Protein AF-U6DML8-F1 (afdb_monomer_lite)

Organism: Neovison vison (NCBI:txid452646)

pLDDT: mean 89.88, std 12.3, range [37.41, 98.38]

Structure (mmCIF, N/CA/C/O backbone):
data_AF-U6DML8-F1
#
_entry.id   AF-U6DML8-F1
#
loop_
_atom_site.group_PDB
_atom_site.id
_atom_site.type_symbol
_atom_site.label_atom_id
_atom_site.label_alt_id
_atom_site.label_comp_id
_atom_site.label_asym_id
_atom_site.label_entity_id
_atom_site.label_seq_id
_atom_site.pdbx_PDB_ins_code
_atom_site.Cartn_x
_atom_site.Cartn_y
_atom_site.Cartn_z
_atom_site.occupancy
_atom_site.B_iso_or_equiv
_atom_site.auth_seq_id
_atom_site.auth_comp_id
_atom_site.auth_asym_id
_atom_site.auth_atom_id
_atom_site.pdbx_PDB_model_num
ATOM 1 N N . ASP A 1 1 ? 0.582 3.924 17.215 1.00 55.03 1 ASP A N 1
ATOM 2 C CA . ASP A 1 1 ? 0.425 5.343 16.855 1.00 55.03 1 ASP A CA 1
ATOM 3 C C . ASP A 1 1 ? -0.450 5.394 15.610 1.00 55.03 1 ASP A C 1
ATOM 5 O O . ASP A 1 1 ? -0.080 4.775 14.622 1.00 55.03 1 ASP A O 1
ATOM 9 N N . LEU A 1 2 ? -1.646 5.992 15.685 1.00 65.50 2 LEU A N 1
ATOM 10 C CA . LEU A 1 2 ? -2.589 6.023 14.554 1.00 65.50 2 LEU A CA 1
ATOM 11 C C . LEU A 1 2 ? -2.234 7.098 13.516 1.00 65.50 2 LEU A C 1
ATOM 13 O O . LEU A 1 2 ? -2.809 7.117 12.430 1.00 65.50 2 LEU A O 1
ATOM 17 N N . ARG A 1 3 ? -1.288 7.988 13.842 1.00 67.50 3 ARG A N 1
ATOM 18 C CA . ARG A 1 3 ? -0.912 9.133 13.010 1.00 67.50 3 ARG A CA 1
ATOM 19 C C . ARG A 1 3 ? -0.360 8.717 11.646 1.00 67.50 3 ARG A C 1
ATOM 21 O O . ARG A 1 3 ? -0.548 9.438 10.681 1.00 67.50 3 ARG A O 1
ATOM 28 N N . SER A 1 4 ? 0.241 7.531 11.543 1.00 71.62 4 SER A N 1
ATOM 29 C CA . SER A 1 4 ? 0.700 6.968 10.265 1.00 71.62 4 SER A CA 1
ATOM 30 C C . SER A 1 4 ? -0.438 6.553 9.327 1.00 71.62 4 SER A C 1
ATOM 32 O O . SER A 1 4 ? -0.225 6.452 8.124 1.00 71.62 4 SER A O 1
ATOM 34 N N . TYR A 1 5 ? -1.633 6.284 9.862 1.00 81.38 5 TYR A N 1
ATOM 35 C CA . TYR A 1 5 ? -2.803 5.852 9.087 1.00 81.38 5 TYR A CA 1
ATOM 36 C C . TYR A 1 5 ? -3.719 7.022 8.693 1.00 81.38 5 TYR A C 1
ATOM 38 O O . TYR A 1 5 ? -4.572 6.871 7.817 1.00 81.38 5 TYR A O 1
ATOM 46 N N . LEU A 1 6 ? -3.533 8.185 9.320 1.00 87.56 6 LEU A N 1
ATOM 47 C CA . LEU A 1 6 ? -4.238 9.430 9.028 1.00 87.56 6 LEU A CA 1
ATOM 48 C C . LEU A 1 6 ? -3.340 10.309 8.148 1.00 87.56 6 LEU A C 1
ATOM 50 O O . LEU A 1 6 ? -2.501 11.046 8.656 1.00 87.56 6 LEU A O 1
ATOM 54 N N . GLY A 1 7 ? -3.484 10.181 6.827 1.00 87.25 7 GLY A N 1
ATOM 55 C CA . GLY A 1 7 ? -2.823 11.075 5.871 1.00 87.25 7 GLY A CA 1
ATOM 56 C C . GLY A 1 7 ? -3.534 12.428 5.752 1.00 87.25 7 GLY A C 1
ATOM 57 O O . GLY A 1 7 ? -4.643 12.595 6.251 1.00 87.25 7 GLY A O 1
ATOM 58 N N . ASP A 1 8 ? -2.926 13.368 5.026 1.00 88.56 8 ASP A N 1
ATOM 59 C CA . ASP A 1 8 ? -3.463 14.730 4.835 1.00 88.56 8 ASP A CA 1
ATOM 60 C C . ASP A 1 8 ? -4.676 14.804 3.877 1.00 88.56 8 ASP A C 1
ATOM 62 O O . ASP A 1 8 ? -5.261 15.868 3.680 1.00 88.56 8 ASP A O 1
ATOM 66 N N . GLY A 1 9 ? -5.057 13.683 3.257 1.00 89.94 9 GLY A N 1
ATOM 67 C CA . GLY A 1 9 ? -6.159 13.587 2.296 1.00 89.94 9 GLY A CA 1
ATOM 68 C C . GLY A 1 9 ? -7.355 12.766 2.799 1.00 89.94 9 GLY A C 1
ATOM 69 O O . GLY A 1 9 ? -7.295 12.149 3.865 1.00 89.94 9 GLY A O 1
ATOM 70 N N . PRO A 1 10 ? -8.452 12.710 2.020 1.00 92.38 10 PRO A N 1
ATOM 71 C CA . PRO A 1 10 ? -9.599 11.870 2.344 1.00 92.38 10 PRO A CA 1
ATOM 72 C C . PRO A 1 10 ? -9.220 10.383 2.344 1.00 92.38 10 PRO A C 1
ATOM 74 O O . PRO A 1 10 ? -8.396 9.923 1.546 1.00 92.38 10 PRO A O 1
ATOM 77 N N . LEU A 1 11 ? -9.862 9.620 3.231 1.00 91.31 11 LEU A N 1
ATOM 78 C CA . LEU A 1 11 ? -9.654 8.178 3.335 1.00 91.31 11 LEU A CA 1
ATOM 79 C C . LEU A 1 11 ? -10.100 7.462 2.056 1.00 91.31 11 LEU A C 1
ATOM 81 O O . LEU A 1 11 ? -11.144 7.763 1.483 1.00 91.31 11 LEU A O 1
ATOM 85 N N . GLN A 1 12 ? -9.309 6.473 1.643 1.00 91.50 12 GLN A N 1
ATOM 86 C CA . GLN A 1 12 ? -9.657 5.555 0.564 1.00 91.50 12 GLN A CA 1
ATOM 87 C C . GLN A 1 12 ? -10.338 4.313 1.148 1.00 91.50 12 GLN A C 1
ATOM 89 O O . GLN A 1 12 ? -9.887 3.755 2.153 1.00 91.50 12 GLN A O 1
ATOM 94 N N . HIS A 1 13 ? -11.413 3.861 0.503 1.00 93.81 13 HIS A N 1
ATOM 95 C CA . HIS A 1 13 ? -12.236 2.734 0.967 1.00 93.81 13 HIS A CA 1
ATOM 96 C C . HIS A 1 13 ? -11.987 1.433 0.191 1.00 93.81 13 HIS A C 1
ATOM 98 O O . HIS A 1 13 ? -12.766 0.488 0.288 1.00 93.81 13 HIS A O 1
ATOM 104 N N . TYR A 1 14 ? -10.904 1.379 -0.587 1.00 93.25 14 TYR A N 1
ATOM 105 C CA . TYR A 1 14 ? -10.495 0.166 -1.284 1.00 93.25 14 TYR A CA 1
ATOM 106 C C . TYR A 1 14 ? -10.054 -0.917 -0.289 1.00 93.25 14 T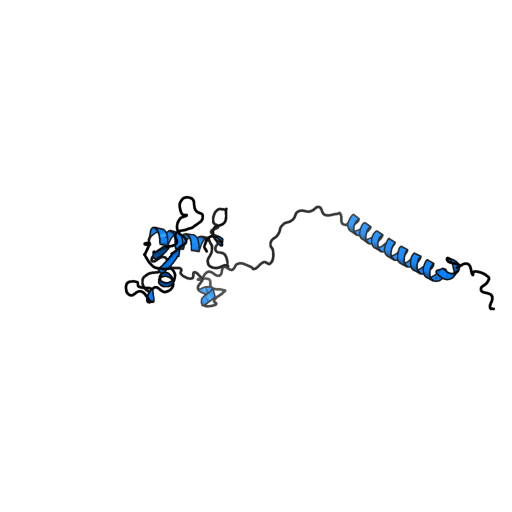YR A C 1
ATOM 108 O O . TYR A 1 14 ? -9.275 -0.652 0.630 1.00 93.25 14 TYR A O 1
ATOM 116 N N . ILE A 1 15 ? -10.535 -2.146 -0.495 1.00 92.62 15 ILE A N 1
ATOM 117 C CA . ILE A 1 15 ? -10.110 -3.323 0.267 1.00 92.62 15 ILE A CA 1
ATOM 118 C C . ILE A 1 15 ? -8.761 -3.772 -0.300 1.00 92.62 15 ILE A C 1
ATOM 120 O O . ILE A 1 15 ? -8.698 -4.592 -1.212 1.00 92.62 15 ILE A O 1
ATOM 124 N N . ALA A 1 16 ? -7.690 -3.179 0.220 1.00 90.19 16 ALA A N 1
ATOM 125 C CA . ALA A 1 16 ? -6.328 -3.508 -0.175 1.00 90.19 16 ALA A CA 1
ATOM 126 C C . ALA A 1 16 ? -5.898 -4.886 0.351 1.00 90.19 16 ALA A C 1
ATOM 128 O O . ALA A 1 16 ? -6.399 -5.366 1.370 1.00 90.19 16 ALA A O 1
ATOM 129 N N . VAL A 1 17 ? -4.886 -5.486 -0.284 1.00 88.44 17 VAL A N 1
ATOM 130 C CA . VAL A 1 17 ? -4.230 -6.704 0.231 1.00 88.44 17 VAL A CA 1
ATOM 131 C C . VAL A 1 17 ? -3.589 -6.492 1.611 1.00 88.44 17 VAL A C 1
ATOM 133 O O . VAL A 1 17 ? -3.489 -7.432 2.401 1.00 88.44 17 VAL A O 1
ATOM 136 N N . SER A 1 18 ? -3.151 -5.271 1.934 1.00 80.31 18 SER A N 1
ATOM 137 C CA . SER A 1 18 ? -2.624 -4.942 3.262 1.00 80.31 18 SER A CA 1
ATOM 138 C C . SER A 1 18 ? -3.751 -4.882 4.295 1.00 80.31 18 SER A C 1
ATOM 140 O O . SER A 1 18 ? -4.659 -4.057 4.184 1.00 80.31 18 SER A O 1
ATOM 142 N N . SER A 1 19 ? -3.662 -5.719 5.326 1.00 81.62 19 SER A N 1
ATOM 143 C CA . SER A 1 19 ? -4.659 -5.818 6.393 1.00 81.62 19 SER A CA 1
ATOM 144 C C . SER A 1 19 ? -4.084 -5.368 7.743 1.00 81.62 19 SER A C 1
ATOM 146 O O . SER A 1 19 ? -3.016 -5.866 8.107 1.00 81.62 19 SER A O 1
ATOM 148 N N . PRO A 1 20 ? -4.811 -4.561 8.544 1.00 84.81 20 PRO A N 1
ATOM 149 C CA . PRO A 1 20 ? -6.062 -3.851 8.225 1.00 84.81 20 PRO A CA 1
ATOM 150 C C . PRO A 1 20 ? -5.841 -2.575 7.392 1.00 84.81 20 PRO A C 1
ATOM 152 O O . PRO A 1 20 ? -4.773 -1.971 7.441 1.00 84.81 20 PRO A O 1
ATOM 155 N N . THR A 1 21 ? -6.869 -2.129 6.661 1.00 90.25 21 THR A N 1
ATOM 156 C CA . THR A 1 21 ? -6.824 -0.849 5.925 1.00 90.25 21 THR A CA 1
ATOM 157 C C . THR A 1 21 ? -7.014 0.349 6.864 1.00 90.25 21 THR A C 1
ATOM 159 O O . THR A 1 21 ? -7.610 0.219 7.937 1.00 90.25 21 THR A O 1
ATOM 162 N N . ASN A 1 22 ? -6.576 1.545 6.451 1.00 92.19 22 ASN A N 1
ATOM 163 C CA . ASN A 1 22 ? -6.710 2.773 7.251 1.00 92.19 22 ASN A CA 1
ATOM 164 C C . ASN A 1 22 ? -8.172 3.047 7.646 1.00 92.19 22 ASN A C 1
ATOM 166 O O . ASN A 1 22 ? -8.449 3.411 8.788 1.00 92.19 22 ASN A O 1
ATOM 170 N N . THR A 1 23 ? -9.111 2.810 6.722 1.00 92.75 23 THR A N 1
ATOM 171 C CA . THR A 1 23 ? -10.551 2.960 6.976 1.00 92.75 23 THR A CA 1
ATOM 172 C C . THR A 1 23 ? -11.018 2.026 8.095 1.00 92.75 23 THR A C 1
ATOM 174 O O . THR A 1 23 ? -11.768 2.454 8.967 1.00 92.75 23 THR A O 1
ATOM 177 N N . THR A 1 24 ? -10.547 0.774 8.123 1.00 93.81 24 THR A N 1
ATOM 178 C CA . THR A 1 24 ? -10.913 -0.197 9.167 1.00 93.81 24 THR A CA 1
ATOM 179 C C . THR A 1 24 ? -10.508 0.294 10.558 1.00 93.81 24 THR A C 1
ATOM 181 O O . THR A 1 24 ? -11.320 0.242 11.480 1.00 93.81 24 THR A O 1
ATOM 184 N N . TYR A 1 25 ? -9.293 0.833 10.703 1.00 92.25 25 TYR A N 1
ATOM 185 C CA . TYR A 1 25 ? -8.841 1.403 11.974 1.00 92.25 25 TYR A CA 1
ATOM 186 C C . TYR A 1 25 ? -9.664 2.622 12.386 1.00 92.25 25 TYR A C 1
ATOM 188 O O . TYR A 1 25 ? -10.114 2.701 13.527 1.00 92.25 25 TYR A O 1
ATOM 196 N N . VAL A 1 26 ? -9.899 3.558 11.465 1.00 94.06 26 VAL A N 1
ATOM 197 C CA . VAL A 1 26 ? -10.686 4.765 11.759 1.00 94.06 26 VAL A CA 1
ATOM 198 C C . VAL A 1 26 ? -12.088 4.389 12.232 1.00 94.06 26 VAL A C 1
ATOM 200 O O . VAL A 1 26 ? -12.540 4.907 13.249 1.00 94.06 26 VAL A O 1
ATOM 203 N N . VAL A 1 27 ? -12.750 3.449 11.552 1.00 95.31 27 VAL A N 1
ATOM 204 C CA . VAL A 1 27 ? -14.086 2.974 11.936 1.00 95.31 27 VAL A CA 1
ATOM 205 C C . VAL A 1 27 ? -14.063 2.301 13.307 1.00 95.31 27 VAL A C 1
ATOM 207 O O . VAL A 1 27 ? -14.920 2.612 14.130 1.00 95.31 27 VAL A O 1
ATOM 210 N N . GLN A 1 28 ? -13.082 1.439 13.594 1.00 95.50 28 GLN A N 1
ATOM 211 C CA . GLN A 1 28 ? -12.982 0.768 14.894 1.00 95.50 28 GLN A CA 1
ATOM 212 C C . GLN A 1 28 ? -12.835 1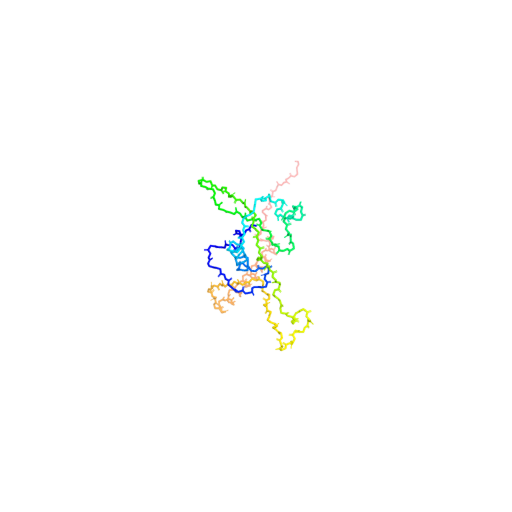.777 16.041 1.00 95.50 28 GLN A C 1
ATOM 214 O O . GLN A 1 28 ? -13.590 1.722 17.009 1.00 95.50 28 GLN A O 1
ATOM 219 N N . TYR A 1 29 ? -11.897 2.720 15.929 1.00 94.56 29 TYR A N 1
ATOM 220 C CA . TYR A 1 29 ? -11.637 3.696 16.990 1.00 94.56 29 TYR A CA 1
ATOM 221 C C . TYR A 1 29 ? -12.734 4.759 17.103 1.00 94.56 29 TYR A C 1
ATOM 223 O O . TYR A 1 29 ? -13.062 5.175 18.213 1.00 94.56 29 TYR A O 1
ATOM 231 N N . ALA A 1 30 ? -13.345 5.173 15.989 1.00 95.38 30 ALA A N 1
ATOM 232 C CA . ALA A 1 30 ? -14.511 6.051 16.023 1.00 95.38 30 ALA A CA 1
ATOM 233 C C . ALA A 1 30 ? -15.695 5.359 16.709 1.00 95.38 30 ALA A C 1
ATOM 235 O O . ALA A 1 30 ? -16.327 5.947 17.584 1.00 95.38 30 ALA A O 1
ATOM 236 N N . LEU A 1 31 ? -15.952 4.089 16.379 1.00 96.94 31 LEU A N 1
ATOM 237 C CA . LEU A 1 31 ? -16.992 3.294 17.026 1.00 96.94 31 LEU A CA 1
ATOM 238 C C . LEU A 1 31 ? -16.693 3.096 18.517 1.00 96.94 31 LEU A C 1
ATOM 240 O O . LEU A 1 31 ? -17.597 3.243 19.338 1.00 96.94 31 LEU A O 1
ATOM 244 N N . ALA A 1 32 ? -15.436 2.829 18.880 1.00 96.44 32 ALA A N 1
ATOM 245 C CA . ALA A 1 32 ? -15.004 2.717 20.269 1.00 96.44 32 ALA A CA 1
ATOM 246 C C . ALA A 1 32 ? -15.209 4.024 21.048 1.00 96.44 32 ALA A C 1
ATOM 248 O O . ALA A 1 32 ? -15.627 3.978 22.198 1.00 96.44 32 ALA A O 1
ATOM 249 N N . ASN A 1 33 ? -14.974 5.184 20.432 1.00 95.44 33 ASN A N 1
ATOM 250 C CA . ASN A 1 33 ? -15.214 6.481 21.065 1.00 95.44 33 ASN A CA 1
ATOM 251 C C . ASN A 1 33 ? -16.715 6.790 21.225 1.00 95.44 33 ASN A C 1
ATOM 253 O O . ASN A 1 33 ? -17.129 7.352 22.231 1.00 95.44 33 ASN A O 1
ATOM 257 N N . LEU A 1 34 ? -17.541 6.408 20.244 1.00 96.69 34 LEU A N 1
ATOM 258 C CA . LEU A 1 34 ? -18.988 6.660 20.266 1.00 96.69 34 LEU A CA 1
ATOM 259 C C . LEU A 1 34 ? -19.758 5.714 21.197 1.00 96.69 34 LEU A C 1
ATOM 261 O O . LEU A 1 34 ? -20.762 6.112 21.781 1.00 96.69 34 LEU A O 1
ATOM 265 N N . THR A 1 35 ? -19.325 4.456 21.303 1.00 96.81 35 THR A N 1
ATOM 266 C CA . THR A 1 35 ? -20.029 3.409 22.071 1.00 96.81 35 THR A CA 1
ATOM 267 C C . THR A 1 35 ? -19.341 3.049 23.384 1.00 96.81 35 THR A C 1
ATOM 269 O O . THR A 1 35 ? -19.973 2.496 24.284 1.00 96.81 35 THR A O 1
ATOM 272 N N . GLY A 1 36 ? -18.044 3.328 23.493 1.00 95.31 36 GLY A N 1
ATOM 273 C CA . GLY A 1 36 ? -17.232 2.996 24.652 1.00 95.31 36 GLY A CA 1
ATOM 274 C C . GLY A 1 36 ? -17.311 4.027 25.768 1.00 95.31 36 GLY A C 1
ATOM 275 O O . GLY A 1 36 ? -18.037 5.019 25.714 1.00 95.31 36 GLY A O 1
ATOM 276 N N . ARG A 1 37 ? -16.545 3.762 26.825 1.00 95.38 37 ARG A N 1
ATOM 277 C CA . ARG A 1 37 ? -16.379 4.651 27.977 1.00 95.38 37 ARG A CA 1
ATOM 278 C C . ARG A 1 37 ? -14.907 4.774 28.330 1.00 95.38 37 ARG A C 1
ATOM 280 O O . ARG A 1 37 ? -14.168 3.793 28.252 1.00 95.38 37 ARG A O 1
ATOM 287 N N . VAL A 1 38 ? -14.502 5.971 28.738 1.00 95.38 38 VAL A N 1
ATOM 288 C CA . VAL A 1 38 ? -13.166 6.212 29.289 1.00 95.38 38 VAL A CA 1
ATOM 289 C C . VAL A 1 38 ? -13.100 5.603 30.690 1.00 95.38 38 VAL A C 1
ATOM 291 O O . VAL A 1 38 ? -14.040 5.757 31.469 1.00 95.38 38 VAL A O 1
ATOM 294 N N . VAL A 1 39 ? -12.020 4.877 30.979 1.00 94.25 39 VAL A N 1
ATOM 295 C CA . VAL A 1 39 ? -11.763 4.247 32.280 1.00 94.25 39 VAL A CA 1
ATOM 296 C C . VAL A 1 39 ? -10.414 4.699 32.834 1.00 94.25 39 VAL A C 1
ATOM 298 O O . VAL A 1 39 ? -9.439 4.834 32.089 1.00 94.25 39 VAL A O 1
ATOM 301 N N . ASP A 1 40 ? -10.362 4.898 34.150 1.00 93.25 40 ASP A N 1
ATOM 302 C CA . ASP A 1 40 ? -9.177 5.369 34.874 1.00 93.25 40 ASP A CA 1
ATOM 303 C C . ASP A 1 40 ? -8.199 4.215 35.128 1.00 93.25 40 ASP A C 1
ATOM 305 O O . ASP A 1 40 ? -8.041 3.722 36.244 1.00 93.25 40 ASP A O 1
ATOM 309 N N . LEU A 1 41 ? -7.564 3.748 34.056 1.00 93.12 41 LEU A N 1
ATOM 310 C CA . LEU A 1 41 ? -6.530 2.716 34.091 1.00 93.12 41 LEU A CA 1
ATOM 311 C C . LEU A 1 41 ? -5.186 3.301 33.665 1.00 93.12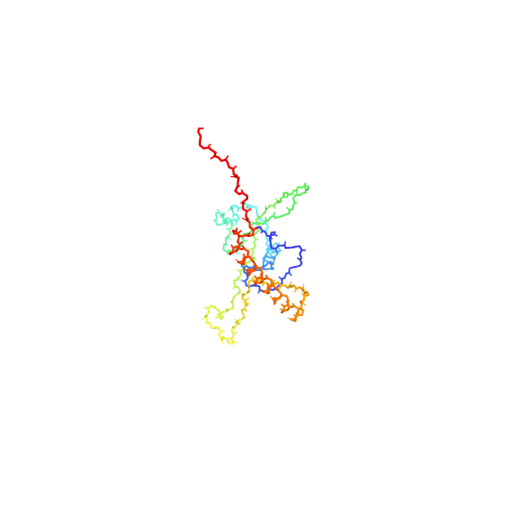 41 LEU A C 1
ATOM 313 O O . LEU A 1 41 ? -5.134 4.228 32.858 1.00 93.12 41 LEU A O 1
ATOM 317 N N . THR A 1 42 ? -4.086 2.730 34.158 1.00 93.88 42 THR A N 1
ATOM 318 C CA . THR A 1 42 ? -2.758 3.025 33.602 1.00 93.88 42 THR A CA 1
ATOM 319 C C . THR A 1 42 ? -2.556 2.308 32.266 1.00 93.88 42 THR A C 1
ATOM 321 O O . THR A 1 42 ? -3.304 1.395 31.900 1.00 93.88 42 THR A O 1
ATOM 324 N N . ARG A 1 43 ? -1.512 2.685 31.524 1.00 93.19 43 ARG A N 1
ATOM 325 C CA . ARG A 1 43 ? -1.183 2.066 30.232 1.00 93.19 43 ARG A CA 1
ATOM 326 C C . ARG A 1 43 ? -0.970 0.556 30.353 1.00 93.19 43 ARG A C 1
ATOM 328 O O . ARG A 1 43 ? -1.419 -0.209 29.505 1.00 93.19 43 ARG A O 1
ATOM 335 N N . GLU A 1 44 ? -0.299 0.132 31.413 1.00 93.31 44 GLU A N 1
ATOM 336 C CA . GLU A 1 44 ? 0.050 -1.260 31.695 1.00 93.31 44 GLU A CA 1
ATOM 337 C C . GLU A 1 44 ? -1.200 -2.073 32.043 1.00 93.31 44 GLU A C 1
ATOM 339 O O . GLU A 1 44 ? -1.355 -3.204 31.585 1.00 93.31 44 GLU A O 1
ATOM 344 N N . GLN A 1 45 ? -2.119 -1.475 32.805 1.00 93.56 45 GLN A N 1
ATOM 345 C CA . GLN A 1 45 ? -3.411 -2.074 33.141 1.00 93.56 45 GLN A CA 1
ATOM 346 C C . GLN A 1 45 ? -4.339 -2.150 31.924 1.00 93.56 45 GLN A C 1
ATOM 348 O O . GLN A 1 45 ? -5.043 -3.138 31.758 1.00 93.56 45 GLN A O 1
ATOM 353 N N . CYS A 1 46 ? -4.318 -1.144 31.044 1.00 93.12 46 CYS A N 1
ATOM 354 C CA . CYS A 1 46 ? -5.092 -1.152 29.802 1.00 93.12 46 CYS A CA 1
ATOM 355 C C . CYS A 1 46 ? -4.591 -2.227 28.821 1.00 93.12 46 CYS A C 1
ATOM 357 O O . CYS A 1 46 ? -5.385 -2.823 28.098 1.00 93.12 46 CYS A O 1
ATOM 359 N N . GLN A 1 47 ? -3.280 -2.501 28.814 1.00 92.44 47 GLN A N 1
ATOM 360 C CA . GLN A 1 47 ? -2.682 -3.558 27.996 1.00 92.44 47 GLN A CA 1
ATOM 361 C C . GLN A 1 47 ? -3.046 -4.960 28.513 1.00 92.44 47 GLN A C 1
ATOM 363 O O . GLN A 1 47 ? -3.403 -5.839 27.726 1.00 92.44 47 GLN A O 1
ATOM 368 N N . ASP A 1 48 ? -2.990 -5.154 29.835 1.00 91.81 48 ASP A N 1
ATOM 369 C CA . ASP A 1 48 ? -3.332 -6.409 30.510 1.00 91.81 48 ASP A CA 1
ATOM 370 C C . ASP A 1 48 ? -4.458 -6.213 31.547 1.00 91.81 48 ASP A C 1
ATOM 372 O O . ASP A 1 48 ? -4.212 -6.290 32.758 1.00 91.81 48 ASP A O 1
ATOM 376 N N . PRO A 1 49 ? -5.718 -6.039 31.103 1.00 90.31 49 PRO A N 1
ATOM 377 C CA . PRO A 1 49 ? -6.845 -5.778 32.001 1.00 90.31 49 PRO A CA 1
ATOM 378 C C . PRO A 1 49 ? -7.169 -6.969 32.911 1.00 90.31 49 PRO A C 1
ATOM 380 O O . PRO A 1 49 ? -7.767 -6.788 33.962 1.00 90.31 49 PRO A O 1
ATOM 383 N N . SER A 1 50 ? -6.696 -8.178 32.582 1.00 90.75 50 SER A N 1
ATOM 384 C CA . SER A 1 50 ? -6.838 -9.378 33.422 1.00 90.75 50 SER A CA 1
ATOM 385 C C . SER A 1 50 ? -6.179 -9.261 34.801 1.00 90.75 50 SER A C 1
ATOM 387 O O . SER A 1 50 ? -6.484 -10.053 35.687 1.00 90.75 50 SER A O 1
ATOM 389 N N . LYS A 1 51 ? -5.257 -8.307 34.991 1.00 88.88 51 LYS A N 1
ATOM 390 C CA . LYS A 1 51 ? -4.629 -8.032 36.294 1.00 88.88 51 LYS A CA 1
ATOM 391 C C . LYS A 1 51 ? -5.530 -7.199 37.213 1.00 88.88 51 LYS A C 1
ATOM 393 O O . LYS A 1 51 ? -5.255 -7.113 38.407 1.00 88.88 51 LYS A O 1
ATOM 398 N N . VAL A 1 52 ? -6.576 -6.577 36.670 1.00 90.38 52 VAL A N 1
ATOM 399 C CA . VAL A 1 52 ? -7.501 -5.712 37.403 1.00 90.38 52 VAL A CA 1
ATOM 400 C C . VAL A 1 52 ? -8.776 -6.506 37.708 1.00 90.38 52 VAL A C 1
ATOM 402 O O . VAL A 1 52 ? -9.467 -6.915 36.781 1.00 90.38 52 VAL A O 1
ATOM 405 N N . PRO A 1 53 ? -9.136 -6.723 38.985 1.00 88.19 53 PRO A N 1
ATOM 406 C CA . PRO A 1 53 ? -10.255 -7.600 39.341 1.00 88.19 53 PRO A CA 1
ATOM 407 C C . PRO A 1 53 ? -11.632 -7.056 38.927 1.00 88.19 53 PRO A C 1
ATOM 409 O O . PRO A 1 53 ? -12.576 -7.830 38.802 1.00 88.19 53 PRO A O 1
ATOM 412 N N . SER A 1 54 ? -11.770 -5.742 38.722 1.00 87.31 54 SER A N 1
ATOM 413 C CA . SER A 1 54 ? -13.033 -5.103 38.326 1.00 87.31 54 SER A CA 1
ATOM 414 C C . SER A 1 54 ? -13.299 -5.120 36.819 1.00 87.31 54 SER A C 1
ATOM 416 O O . SER A 1 54 ? -14.417 -4.825 36.402 1.00 87.31 54 SER A O 1
ATOM 418 N N . GLU A 1 55 ? -12.297 -5.438 35.995 1.00 90.69 55 GLU A N 1
ATOM 419 C CA . GLU A 1 55 ? -12.371 -5.317 34.540 1.00 90.69 55 GLU A CA 1
ATOM 420 C C . GLU A 1 55 ? -12.295 -6.693 33.864 1.00 90.69 55 GLU A C 1
ATOM 422 O O . GLU A 1 55 ? -11.501 -7.555 34.232 1.00 90.69 55 GLU A O 1
ATOM 427 N N . SER A 1 56 ? -13.141 -6.914 32.852 1.00 91.12 56 SER A N 1
ATOM 428 C CA . SER A 1 56 ? -13.242 -8.200 32.154 1.00 91.12 56 SER A CA 1
ATOM 429 C C . SER A 1 56 ? -12.715 -8.091 30.728 1.00 91.12 56 SER A C 1
ATOM 431 O O . SER A 1 56 ? -13.350 -7.491 29.857 1.00 91.12 56 SER A O 1
ATOM 433 N N . LYS A 1 57 ? -11.570 -8.739 30.483 1.00 91.31 57 LYS A N 1
ATOM 434 C CA . LYS A 1 57 ? -10.932 -8.828 29.160 1.00 91.31 57 LYS A CA 1
ATOM 435 C C . LYS A 1 57 ? -11.780 -9.579 28.125 1.00 91.31 57 LYS A C 1
ATOM 437 O O . LYS A 1 57 ? -11.675 -9.305 26.934 1.00 91.31 57 LYS A O 1
ATOM 442 N N . ASP A 1 58 ? -12.618 -10.516 28.560 1.00 91.56 58 ASP A N 1
ATOM 443 C CA . ASP A 1 58 ? -13.386 -11.362 27.640 1.00 91.56 58 ASP A CA 1
ATOM 444 C C . ASP A 1 58 ? -14.612 -10.634 27.083 1.00 91.56 58 ASP A C 1
ATOM 446 O O . ASP A 1 58 ? -14.933 -10.769 25.898 1.00 91.56 58 ASP A O 1
ATOM 450 N N . LEU A 1 59 ? -15.255 -9.804 27.911 1.00 92.56 59 LEU A N 1
ATOM 451 C CA . LEU A 1 59 ? -16.456 -9.045 27.551 1.00 92.56 59 LEU A CA 1
ATOM 452 C C . LEU A 1 59 ? -16.142 -7.779 26.748 1.00 92.56 59 LEU A C 1
ATOM 454 O O . LEU A 1 59 ? -16.877 -7.446 25.820 1.00 92.56 59 LEU A O 1
ATOM 458 N N . TYR A 1 60 ? -15.059 -7.082 27.093 1.00 94.88 60 TYR A N 1
ATOM 459 C CA . TYR A 1 60 ? -14.724 -5.785 26.510 1.00 94.88 60 TYR A CA 1
ATOM 460 C C . TYR A 1 60 ? -13.361 -5.794 25.829 1.00 94.88 60 TYR A C 1
ATOM 462 O O . TYR A 1 60 ? -12.536 -6.680 26.020 1.00 94.88 60 TYR A O 1
ATOM 470 N N . GLU A 1 61 ? -13.133 -4.798 24.990 1.00 95.06 61 GLU A N 1
ATOM 471 C CA . GLU A 1 61 ? -11.832 -4.467 24.437 1.00 95.06 61 GLU A CA 1
ATOM 472 C C . GLU A 1 61 ? -11.357 -3.150 25.048 1.00 95.06 61 GLU A C 1
ATOM 474 O O . GLU A 1 61 ? -12.125 -2.189 25.169 1.00 95.06 61 GLU A O 1
ATOM 479 N N . TYR A 1 62 ? -10.090 -3.133 25.456 1.00 95.06 62 TYR A N 1
ATOM 480 C CA . TYR A 1 62 ? -9.443 -2.004 26.109 1.00 95.06 62 TYR A CA 1
ATOM 481 C C . TYR A 1 62 ? -8.394 -1.451 25.157 1.00 95.06 62 TYR A C 1
ATOM 483 O O . TYR A 1 62 ? -7.476 -2.162 24.749 1.00 95.06 62 TYR A O 1
ATOM 491 N N . ALA A 1 63 ? -8.553 -0.187 24.782 1.00 94.50 63 ALA A N 1
ATOM 492 C CA . ALA A 1 63 ? -7.657 0.479 23.856 1.00 94.50 63 ALA A CA 1
ATOM 493 C C . ALA A 1 63 ? -7.038 1.713 24.513 1.00 94.50 63 ALA A C 1
ATOM 495 O O . ALA A 1 63 ? -7.746 2.635 24.920 1.00 94.50 63 ALA A O 1
ATOM 496 N N . TRP A 1 64 ? -5.706 1.746 24.585 1.00 95.06 64 TRP A N 1
ATOM 497 C CA . TRP A 1 64 ? -4.962 2.922 25.031 1.00 95.06 64 TRP A CA 1
ATOM 498 C C . TRP A 1 64 ? -4.892 3.948 23.897 1.00 95.06 64 TRP A C 1
ATOM 500 O O . TRP A 1 64 ? -4.174 3.749 22.912 1.00 95.06 64 TRP A O 1
ATOM 510 N N . VAL A 1 65 ? -5.661 5.031 24.007 1.00 93.75 65 VAL A N 1
ATOM 511 C CA . VAL A 1 65 ? -5.774 6.068 22.971 1.00 93.75 65 VAL A CA 1
ATOM 512 C C . VAL A 1 65 ? -4.975 7.314 23.343 1.00 93.75 65 VAL A C 1
ATOM 514 O O . VAL A 1 65 ? -4.724 7.582 24.512 1.00 93.75 65 VAL A O 1
ATOM 517 N N . GLN A 1 66 ? -4.568 8.089 22.334 1.00 91.31 66 GLN A N 1
ATOM 518 C CA . GLN A 1 66 ? -3.720 9.274 22.524 1.00 91.31 66 GLN A CA 1
ATOM 519 C C . GLN A 1 66 ? -4.430 10.434 23.228 1.00 91.31 66 GLN A C 1
ATOM 521 O O . GLN A 1 66 ? -3.769 11.192 23.923 1.00 91.31 66 GLN A O 1
ATOM 526 N N . GLY A 1 67 ? -5.742 10.576 23.028 1.00 90.88 67 GLY A N 1
ATOM 527 C CA . GLY A 1 67 ? -6.541 11.660 23.597 1.00 90.88 67 GLY A CA 1
ATOM 528 C C . GLY A 1 67 ? -6.267 13.058 23.013 1.00 90.88 67 GLY A C 1
ATOM 529 O O . GLY A 1 67 ? -5.553 13.209 22.006 1.00 90.88 67 GLY A O 1
ATOM 530 N N . PRO A 1 68 ? -6.913 14.089 23.588 1.00 91.12 68 PRO A N 1
ATOM 531 C CA . PRO A 1 68 ? -6.830 15.464 23.109 1.00 91.12 68 PRO A CA 1
ATOM 532 C C . PRO A 1 68 ? -5.457 16.089 23.390 1.00 91.12 68 PRO A C 1
ATOM 534 O O . PRO A 1 68 ? -4.686 15.597 24.214 1.00 91.12 68 PRO A O 1
ATOM 537 N N . LEU A 1 69 ? -5.156 17.177 22.676 1.00 91.44 69 LEU A N 1
ATOM 538 C CA . LEU A 1 69 ? -4.010 18.033 22.989 1.00 91.44 69 LEU A CA 1
ATOM 539 C C . LEU A 1 69 ? -4.293 18.807 24.281 1.00 91.44 69 LEU A C 1
ATOM 541 O O . LEU A 1 69 ? -5.407 19.306 24.458 1.00 91.44 69 LEU A O 1
ATOM 545 N N . ASN A 1 70 ? -3.281 18.953 25.130 1.00 89.56 70 ASN A N 1
ATOM 546 C CA . ASN A 1 70 ? -3.324 19.911 26.225 1.00 89.56 70 ASN A CA 1
ATOM 547 C C . ASN A 1 70 ? -3.408 21.338 25.679 1.00 89.56 70 ASN A C 1
ATOM 549 O O . ASN A 1 70 ? -2.839 21.672 24.637 1.00 89.56 70 ASN A O 1
ATOM 553 N N . SER A 1 71 ? -4.126 22.206 26.390 1.00 86.31 71 SER A N 1
ATOM 554 C CA . SER A 1 71 ? -4.183 23.624 26.043 1.00 86.31 71 SER A CA 1
ATOM 555 C C . SER A 1 71 ? -2.780 24.226 26.102 1.00 86.31 71 SER A C 1
ATOM 557 O O . SER A 1 71 ? -2.153 24.197 27.157 1.00 86.31 71 SER A O 1
ATOM 559 N N . ASN A 1 72 ? -2.331 24.818 24.995 1.00 84.94 72 ASN A N 1
ATOM 560 C CA . ASN A 1 72 ? -1.046 25.517 24.859 1.00 84.94 72 ASN A CA 1
ATOM 561 C C . ASN A 1 72 ? 0.216 24.638 24.953 1.00 84.94 72 ASN A C 1
ATOM 563 O O . ASN A 1 72 ? 1.319 25.178 24.971 1.00 84.94 72 ASN A O 1
ATOM 567 N N . GLU A 1 73 ? 0.079 23.311 24.948 1.00 88.25 73 GLU A N 1
ATOM 568 C CA . GLU A 1 73 ? 1.199 22.366 24.955 1.00 88.25 73 GLU A CA 1
ATOM 569 C C . GLU A 1 73 ? 1.078 21.376 23.792 1.00 88.25 73 GLU A C 1
ATOM 571 O O . GLU A 1 73 ? 0.002 21.142 23.241 1.00 88.25 73 GLU A O 1
ATOM 576 N N . THR A 1 74 ? 2.199 20.773 23.398 1.00 87.00 74 THR A N 1
ATOM 577 C CA . THR A 1 74 ? 2.211 19.682 22.408 1.00 87.00 74 THR A CA 1
ATOM 578 C C . THR A 1 74 ? 1.873 18.324 23.012 1.00 87.00 74 THR A C 1
ATOM 580 O O . THR A 1 74 ? 1.733 17.341 22.276 1.00 87.00 74 THR A O 1
ATOM 583 N N . ASP A 1 75 ? 1.754 18.266 24.335 1.00 88.12 75 ASP A N 1
ATOM 584 C CA . ASP A 1 75 ? 1.486 17.044 25.068 1.00 88.12 75 ASP A CA 1
ATOM 585 C C . ASP A 1 75 ? 0.023 16.636 24.920 1.00 88.12 75 ASP A C 1
ATOM 587 O O . ASP A 1 75 ? -0.888 17.455 24.776 1.00 88.12 75 ASP A O 1
ATOM 591 N N . ARG A 1 76 ? -0.199 15.324 24.901 1.00 89.19 76 ARG A N 1
ATOM 592 C CA . ARG A 1 76 ? -1.531 14.730 24.816 1.00 89.19 76 ARG A CA 1
ATOM 593 C C . ARG A 1 76 ? -1.857 14.027 26.117 1.00 89.19 76 ARG A C 1
ATOM 595 O O . ARG A 1 76 ? -0.955 13.518 26.778 1.00 89.19 76 ARG A O 1
ATOM 602 N N . LEU A 1 77 ? -3.144 13.959 26.435 1.00 90.75 77 LEU A N 1
ATOM 603 C CA . LEU A 1 77 ? -3.661 13.229 27.590 1.00 90.75 77 LEU A CA 1
ATOM 604 C C . LEU A 1 77 ? -4.149 11.845 27.148 1.00 90.75 77 LEU A C 1
ATOM 606 O O . LEU A 1 77 ? -5.293 11.720 26.704 1.00 90.75 77 LEU A O 1
ATOM 610 N N . PRO A 1 78 ? -3.306 10.800 27.212 1.00 92.75 78 PRO A N 1
ATOM 611 C CA . PRO A 1 78 ? -3.739 9.469 26.845 1.00 92.75 78 PRO A CA 1
ATOM 612 C C . PRO A 1 78 ? -4.659 8.882 27.913 1.00 92.75 78 PRO A C 1
ATOM 614 O O . PRO A 1 78 ? -4.436 9.050 29.111 1.00 92.75 78 PRO A O 1
ATOM 617 N N . HIS A 1 79 ? -5.656 8.126 27.466 1.00 94.62 79 HIS A N 1
ATOM 618 C CA . HIS A 1 79 ? -6.594 7.438 28.347 1.00 94.62 79 HIS A CA 1
ATOM 619 C C . HIS A 1 79 ? -6.935 6.052 27.796 1.00 94.62 79 HIS A C 1
ATOM 621 O O . HIS A 1 79 ? -6.766 5.777 26.605 1.00 94.62 79 HIS A O 1
ATOM 627 N N . CYS A 1 80 ? -7.433 5.170 28.660 1.00 95.25 80 CYS A N 1
ATOM 628 C CA . CYS A 1 80 ? -7.931 3.864 28.250 1.00 95.25 80 CYS A CA 1
ATOM 629 C C . CYS A 1 80 ? -9.424 3.959 27.916 1.00 95.25 80 CYS A C 1
ATOM 631 O O . CYS A 1 80 ? -10.217 4.459 28.714 1.00 95.25 80 CYS A O 1
ATOM 633 N N . VAL A 1 81 ? -9.822 3.464 26.745 1.00 96.31 81 VAL A N 1
ATOM 634 C CA . VAL A 1 81 ? -11.230 3.363 26.344 1.00 96.31 81 VAL A CA 1
ATOM 635 C C . VAL A 1 81 ? -11.649 1.904 26.387 1.00 96.31 81 VAL A C 1
ATOM 637 O O . VAL A 1 81 ? -11.060 1.061 25.711 1.00 96.31 81 VAL A O 1
ATOM 640 N N . ARG A 1 82 ? -12.696 1.621 27.163 1.00 96.00 82 ARG A N 1
ATOM 641 C CA . ARG A 1 82 ? -13.368 0.325 27.210 1.00 96.00 82 ARG A CA 1
ATOM 642 C C . ARG A 1 82 ? -14.546 0.330 26.244 1.00 96.00 82 ARG A C 1
ATOM 644 O O . ARG A 1 82 ? -15.476 1.119 26.413 1.00 96.00 82 ARG A O 1
ATOM 651 N N . SER A 1 83 ? -14.542 -0.564 25.263 1.00 96.56 83 SER A N 1
ATOM 652 C CA . SER A 1 83 ? -15.616 -0.681 24.267 1.00 96.56 83 SER A CA 1
ATOM 653 C C . SER A 1 83 ? -15.861 -2.137 23.859 1.00 96.56 83 SER A C 1
ATOM 655 O O . SER A 1 83 ? -15.187 -3.043 24.336 1.00 96.56 83 SER A O 1
ATOM 657 N N . THR A 1 84 ? -16.837 -2.378 22.985 1.00 96.00 84 THR A N 1
ATOM 658 C CA . THR A 1 84 ? -17.089 -3.690 22.358 1.00 96.00 84 THR A CA 1
ATOM 659 C C . THR A 1 84 ? -16.684 -3.717 20.877 1.00 96.00 84 THR A C 1
ATOM 661 O O . THR A 1 84 ? -17.003 -4.666 20.160 1.00 96.00 84 THR A O 1
ATOM 664 N N . ALA A 1 85 ? -15.988 -2.679 20.400 1.00 96.06 85 ALA A N 1
ATOM 665 C CA . ALA A 1 85 ? -15.621 -2.503 18.999 1.00 96.06 85 ALA A CA 1
ATOM 666 C C . ALA A 1 85 ? -14.419 -3.383 18.604 1.00 96.06 85 ALA A C 1
ATOM 668 O O . ALA A 1 85 ? -13.276 -2.927 18.617 1.00 96.06 85 ALA A O 1
ATOM 669 N N . ARG A 1 86 ? -14.707 -4.630 18.210 1.00 95.06 86 ARG A N 1
ATOM 670 C CA . ARG A 1 86 ? -13.723 -5.653 17.813 1.00 95.06 86 ARG A CA 1
ATOM 671 C C . ARG A 1 86 ? -13.561 -5.780 16.303 1.00 95.06 86 ARG A C 1
ATOM 673 O O . ARG A 1 86 ? -14.484 -5.513 15.534 1.00 95.06 86 ARG A O 1
ATOM 680 N N . LEU A 1 87 ? -12.394 -6.265 15.884 1.00 94.69 87 LEU A N 1
ATOM 681 C CA . LEU A 1 87 ? -12.140 -6.662 14.500 1.00 94.69 87 LEU A CA 1
ATOM 682 C C . LEU A 1 87 ? -12.412 -8.155 14.302 1.00 94.69 87 LEU A C 1
ATOM 684 O O . LEU A 1 87 ? -12.001 -8.989 15.106 1.00 94.69 87 LEU A O 1
ATOM 688 N N . ALA A 1 88 ? -13.045 -8.487 13.180 1.00 94.75 88 ALA A N 1
ATOM 689 C CA . ALA A 1 88 ? -13.165 -9.851 12.683 1.00 94.75 88 ALA A CA 1
ATOM 690 C C . ALA A 1 88 ? -12.437 -9.961 11.341 1.00 94.75 88 ALA A C 1
ATOM 692 O O . ALA A 1 88 ? -12.497 -9.053 10.509 1.00 94.75 88 ALA A O 1
ATOM 693 N N . ARG A 1 89 ? -11.733 -11.075 11.121 1.00 93.31 89 ARG A N 1
ATOM 694 C CA . ARG A 1 89 ? -11.017 -11.302 9.864 1.00 93.31 89 ARG A CA 1
ATOM 695 C C . ARG A 1 89 ? -12.026 -11.548 8.743 1.00 93.31 89 ARG A C 1
ATOM 697 O O . ARG A 1 89 ? -12.700 -12.570 8.737 1.00 93.31 89 ARG A O 1
ATOM 704 N N . ALA A 1 90 ? -12.085 -10.632 7.782 1.00 93.62 90 ALA A N 1
ATOM 705 C CA . ALA A 1 90 ? -12.908 -10.765 6.586 1.00 93.62 90 ALA A CA 1
ATOM 706 C C . ALA A 1 90 ? -12.048 -11.277 5.422 1.00 93.62 90 ALA A C 1
ATOM 708 O O . ALA A 1 90 ? -11.321 -10.518 4.785 1.00 93.62 90 ALA A O 1
ATOM 709 N N . LEU A 1 91 ? -12.098 -12.583 5.173 1.00 94.25 91 LEU A N 1
ATOM 710 C CA . LEU A 1 91 ? -11.405 -13.249 4.074 1.00 94.25 91 LEU A CA 1
ATOM 711 C C . LEU A 1 91 ? -12.356 -14.299 3.498 1.00 94.25 91 LEU A C 1
ATOM 713 O O . LEU A 1 91 ? -13.065 -14.960 4.251 1.00 94.25 91 LEU A O 1
ATOM 717 N N . SER A 1 92 ? -12.428 -14.407 2.170 1.00 95.06 92 SER A N 1
ATOM 718 C CA . SER A 1 92 ? -13.407 -15.299 1.540 1.00 95.06 92 SER A CA 1
ATOM 719 C C . SER A 1 92 ? -13.147 -16.771 1.897 1.00 95.06 92 SER A C 1
ATOM 721 O O . SER A 1 92 ? -12.015 -17.231 1.713 1.00 95.06 92 SER A O 1
ATOM 723 N N . PRO A 1 93 ? -14.169 -17.549 2.305 1.00 96.38 93 PRO A N 1
ATOM 724 C CA . PRO A 1 93 ? -14.006 -18.967 2.634 1.00 96.38 93 PRO A CA 1
ATOM 725 C C . PRO A 1 93 ? -13.382 -19.802 1.510 1.00 96.38 93 PRO A C 1
ATOM 727 O O . PRO A 1 93 ? -12.709 -20.789 1.794 1.00 96.38 93 PRO A O 1
ATOM 730 N N . ALA A 1 94 ? -13.507 -19.377 0.243 1.00 96.25 94 ALA A N 1
ATOM 731 C CA . ALA A 1 94 ? -12.808 -19.991 -0.892 1.00 96.25 94 ALA A CA 1
ATOM 732 C C . ALA A 1 94 ? -11.306 -20.177 -0.631 1.00 96.25 94 ALA A C 1
ATOM 734 O O . ALA A 1 94 ? -10.727 -21.201 -0.985 1.00 96.25 94 ALA A O 1
ATOM 735 N N . PHE A 1 95 ? -10.659 -19.192 -0.007 1.00 95.12 95 PHE A N 1
ATOM 736 C CA . PHE A 1 95 ? -9.224 -19.229 0.262 1.00 95.12 95 PHE A CA 1
ATOM 737 C C . PHE A 1 95 ? -8.880 -20.058 1.504 1.00 95.12 95 PHE A C 1
ATOM 739 O O . PHE A 1 95 ? -7.810 -20.663 1.544 1.00 95.12 95 PHE A O 1
ATOM 746 N N . GLU A 1 96 ? -9.777 -20.126 2.489 1.00 94.44 96 GLU A N 1
ATOM 747 C CA . GLU A 1 96 ? -9.614 -20.963 3.684 1.00 94.44 96 GLU A CA 1
ATOM 748 C C . GLU A 1 96 ? -9.785 -22.452 3.345 1.00 94.44 96 GLU A C 1
ATOM 750 O O . GLU A 1 96 ? -8.941 -23.276 3.697 1.00 94.44 96 GLU A O 1
ATOM 755 N N . LEU A 1 97 ? -10.810 -22.774 2.550 1.00 96.19 97 LEU A N 1
ATOM 756 C CA . LEU A 1 97 ? -11.103 -24.117 2.037 1.00 96.19 97 LEU A CA 1
ATOM 757 C C . LEU A 1 97 ? -10.236 -24.517 0.831 1.00 96.19 97 LEU A C 1
ATOM 759 O O . LEU A 1 97 ? -10.311 -25.654 0.370 1.00 96.19 97 LEU A O 1
ATOM 763 N N . ARG A 1 98 ? -9.419 -23.593 0.304 1.00 95.50 98 ARG A N 1
ATOM 764 C CA . ARG A 1 98 ? -8.583 -23.763 -0.905 1.00 95.50 98 ARG A CA 1
ATOM 765 C C . ARG A 1 98 ? -9.373 -24.131 -2.172 1.00 95.50 98 ARG A C 1
ATOM 767 O O . ARG A 1 98 ? -8.852 -24.776 -3.078 1.00 95.50 98 ARG A O 1
ATOM 774 N N . GLN A 1 99 ? -10.623 -23.691 -2.260 1.00 96.06 99 GLN A N 1
ATOM 775 C CA . GLN A 1 99 ? -11.494 -23.851 -3.422 1.00 96.06 99 GLN A CA 1
ATOM 776 C C . GLN A 1 99 ? -11.398 -22.623 -4.338 1.00 96.06 99 GLN A C 1
ATOM 778 O O . GLN A 1 99 ? -12.305 -21.796 -4.402 1.00 96.06 99 GLN A O 1
ATOM 783 N N . TRP A 1 100 ? -10.288 -22.486 -5.065 1.00 92.81 100 TRP A N 1
ATOM 784 C CA . TRP A 1 100 ? -10.024 -21.295 -5.892 1.00 92.81 100 TRP A CA 1
ATOM 785 C C . TRP A 1 100 ? -10.933 -21.148 -7.120 1.00 92.81 100 TRP A C 1
ATOM 787 O O . TRP A 1 100 ? -11.017 -20.064 -7.684 1.00 92.81 100 TRP A O 1
ATOM 797 N N . GLY A 1 101 ? -11.609 -22.224 -7.530 1.00 94.75 101 GLY A N 1
ATOM 798 C CA . GLY A 1 101 ? -12.622 -22.221 -8.590 1.00 94.75 101 GLY A CA 1
ATOM 799 C C . GLY A 1 101 ? -14.058 -22.215 -8.065 1.00 94.75 101 GLY A C 1
ATOM 800 O O . GLY A 1 101 ? -14.961 -22.596 -8.804 1.00 94.75 101 GLY A O 1
ATOM 801 N N . SER A 1 102 ? -14.273 -21.875 -6.787 1.00 95.69 102 SER A N 1
ATOM 802 C CA . SER A 1 102 ? -15.619 -21.829 -6.210 1.00 95.69 102 SER A CA 1
ATOM 803 C C . SER A 1 102 ? -16.487 -20.808 -6.947 1.00 95.69 102 SER A C 1
ATOM 805 O O . SER A 1 102 ? -16.058 -19.686 -7.210 1.00 95.69 102 SER A O 1
ATOM 807 N N . THR A 1 103 ? -17.717 -21.202 -7.265 1.00 95.38 103 THR A N 1
ATOM 808 C CA . THR A 1 103 ? -18.759 -20.306 -7.787 1.00 95.38 103 THR A CA 1
ATOM 809 C C . THR A 1 103 ? -19.623 -19.713 -6.674 1.00 95.38 103 THR A C 1
ATOM 811 O O . THR A 1 103 ? -20.393 -18.794 -6.928 1.00 95.38 103 THR A O 1
ATOM 814 N N . GLU A 1 104 ? -19.525 -20.252 -5.456 1.00 96.25 104 GLU A N 1
ATOM 815 C CA . GLU A 1 104 ? -20.304 -19.826 -4.288 1.00 96.25 104 GLU A CA 1
ATOM 816 C C . GLU A 1 104 ? -19.561 -18.762 -3.472 1.00 96.25 104 GLU A C 1
ATOM 818 O O . GLU A 1 104 ? -20.150 -17.774 -3.035 1.00 96.25 104 GLU A O 1
ATOM 823 N N . TYR A 1 105 ? -18.249 -18.935 -3.296 1.00 96.38 105 TYR A N 1
ATOM 824 C CA . TYR A 1 105 ? -17.412 -18.025 -2.523 1.00 96.38 105 TYR A CA 1
ATOM 825 C C . TYR A 1 105 ? -16.579 -17.112 -3.427 1.00 96.38 105 TYR A C 1
ATOM 827 O O . TYR A 1 105 ? -16.083 -17.521 -4.470 1.00 96.38 105 TYR A O 1
ATOM 835 N N . SER A 1 106 ? -16.373 -15.869 -2.985 1.00 95.25 106 SER A N 1
ATOM 836 C CA . SER A 1 106 ? -15.572 -14.868 -3.700 1.00 95.25 106 SER A CA 1
ATOM 837 C C . SER A 1 106 ? -14.119 -15.322 -3.893 1.00 95.25 106 SER A C 1
ATOM 839 O O . SER A 1 106 ? -13.474 -15.772 -2.947 1.00 95.25 106 SER A O 1
ATOM 841 N N . THR A 1 107 ? -13.574 -15.159 -5.094 1.00 96.00 107 THR A N 1
ATOM 842 C CA . THR A 1 107 ? -12.197 -15.555 -5.448 1.00 96.00 107 THR A CA 1
ATOM 843 C C . THR A 1 107 ? -11.347 -14.371 -5.916 1.00 96.00 107 THR A C 1
ATOM 845 O O . THR A 1 107 ? -10.291 -14.559 -6.513 1.00 96.00 107 THR A O 1
ATOM 848 N N . TRP A 1 108 ? -11.778 -13.137 -5.627 1.00 94.94 108 TRP A N 1
ATOM 849 C CA . TRP A 1 108 ? -11.057 -11.924 -6.018 1.00 94.94 108 TRP A CA 1
ATOM 850 C C . TRP A 1 108 ? -9.654 -11.864 -5.401 1.00 94.94 108 TRP A C 1
ATOM 852 O O . TRP A 1 108 ? -9.487 -11.957 -4.186 1.00 94.94 108 TRP A O 1
ATOM 862 N N . THR A 1 109 ? -8.652 -11.649 -6.251 1.00 94.38 109 THR A N 1
ATOM 863 C CA . THR A 1 109 ? -7.250 -11.458 -5.862 1.00 94.38 109 THR A CA 1
ATOM 864 C C . THR A 1 109 ? -6.680 -10.227 -6.549 1.00 94.38 109 THR A C 1
ATOM 866 O O . THR A 1 109 ? -6.928 -10.011 -7.735 1.00 94.38 109 THR A O 1
ATOM 869 N N . GLU A 1 110 ? -5.866 -9.453 -5.839 1.00 94.56 110 GLU A N 1
ATOM 870 C CA . GLU A 1 110 ? -5.108 -8.345 -6.423 1.00 94.56 110 GLU A CA 1
ATOM 871 C C . GLU A 1 110 ? -3.753 -8.863 -6.934 1.00 94.56 110 GLU A C 1
ATOM 873 O O . GLU A 1 110 ? -3.035 -9.580 -6.230 1.00 94.56 110 GLU A O 1
ATOM 878 N N . SER A 1 111 ? -3.401 -8.525 -8.178 1.00 94.62 111 SER A N 1
ATOM 879 C CA . SER A 1 111 ? -2.087 -8.865 -8.732 1.00 94.62 111 SER A CA 1
ATOM 880 C C . SER A 1 111 ? -0.988 -8.061 -8.034 1.00 94.62 111 SER A C 1
ATOM 882 O O . SER A 1 111 ? -1.186 -6.919 -7.635 1.00 94.62 111 SER A O 1
ATOM 884 N N . ARG A 1 112 ? 0.209 -8.641 -7.903 1.00 94.25 112 ARG A N 1
ATOM 885 C CA . ARG A 1 112 ? 1.361 -7.951 -7.309 1.00 94.25 112 ARG A CA 1
ATOM 886 C C . ARG A 1 112 ? 2.204 -7.289 -8.393 1.00 94.25 112 ARG A C 1
ATOM 888 O O . ARG A 1 112 ? 2.675 -7.951 -9.312 1.00 94.25 112 ARG A O 1
ATOM 895 N N . TRP A 1 113 ? 2.444 -5.994 -8.241 1.00 94.06 113 TRP A N 1
ATOM 896 C CA . TRP A 1 113 ? 3.344 -5.189 -9.072 1.00 94.06 113 TRP A CA 1
ATOM 897 C C . TRP A 1 113 ? 4.556 -4.731 -8.256 1.00 94.06 113 TRP A C 1
ATOM 899 O O . TRP A 1 113 ? 4.497 -4.661 -7.030 1.00 94.06 113 TRP A O 1
ATOM 909 N N . LYS A 1 114 ? 5.672 -4.443 -8.941 1.00 92.62 114 LYS A N 1
ATOM 910 C CA . LYS A 1 114 ? 6.886 -3.912 -8.303 1.00 92.62 114 LYS A CA 1
ATOM 911 C C . LYS A 1 114 ? 6.793 -2.396 -8.134 1.00 92.62 114 LYS A C 1
ATOM 913 O O . LYS A 1 114 ? 6.612 -1.929 -7.022 1.00 92.62 114 LYS A O 1
ATOM 918 N N . ASP A 1 115 ? 6.847 -1.664 -9.245 1.00 94.25 115 ASP A N 1
ATOM 919 C CA . ASP A 1 115 ? 6.742 -0.204 -9.271 1.00 94.25 115 ASP A CA 1
ATOM 920 C C . ASP A 1 115 ? 5.760 0.212 -10.369 1.00 94.25 115 ASP A C 1
ATOM 922 O O . ASP A 1 115 ? 5.954 -0.136 -11.537 1.00 94.25 115 ASP A O 1
ATOM 926 N N . ILE A 1 116 ? 4.737 0.992 -10.014 1.00 93.69 116 ILE A N 1
ATOM 927 C CA . ILE A 1 116 ? 3.854 1.650 -10.983 1.00 93.69 116 ILE A CA 1
ATOM 928 C C . ILE A 1 116 ? 4.332 3.094 -11.127 1.00 93.69 116 ILE A C 1
ATOM 930 O O . ILE A 1 116 ? 4.266 3.876 -10.183 1.00 93.69 116 ILE A O 1
ATOM 934 N N . ARG A 1 117 ? 4.832 3.453 -12.311 1.00 95.69 117 ARG A N 1
ATOM 935 C CA . ARG A 1 117 ? 5.277 4.815 -12.628 1.00 95.69 117 ARG A CA 1
ATOM 936 C C . ARG A 1 117 ? 4.931 5.175 -14.064 1.00 95.69 117 ARG A C 1
ATOM 938 O O . ARG A 1 117 ? 5.066 4.344 -14.958 1.00 95.69 117 ARG A O 1
ATOM 945 N N . ALA A 1 118 ? 4.546 6.427 -14.277 1.00 95.00 118 ALA A N 1
ATOM 946 C CA . ALA A 1 118 ? 4.296 6.993 -15.596 1.00 95.00 118 ALA A CA 1
ATOM 947 C C . ALA A 1 118 ? 5.308 8.110 -15.877 1.00 95.00 118 ALA A C 1
ATOM 949 O O . ALA A 1 118 ? 5.658 8.876 -14.980 1.00 95.00 118 ALA A O 1
ATOM 950 N N . ARG A 1 119 ? 5.796 8.193 -17.120 1.00 96.31 119 ARG A N 1
ATOM 951 C CA . ARG A 1 119 ? 6.669 9.280 -17.584 1.00 96.31 119 ARG A CA 1
ATOM 952 C C . ARG A 1 119 ? 6.368 9.629 -19.035 1.00 96.31 119 ARG A C 1
ATOM 954 O O . ARG A 1 119 ? 6.053 8.739 -19.822 1.00 96.31 119 ARG A O 1
ATOM 961 N N . ILE A 1 120 ? 6.519 10.905 -19.372 1.00 96.88 120 ILE A N 1
ATOM 962 C CA . ILE A 1 120 ? 6.381 11.430 -20.733 1.00 96.88 120 ILE A CA 1
ATOM 963 C C . ILE A 1 120 ? 7.765 11.884 -21.194 1.00 96.88 120 ILE A C 1
ATOM 965 O O . ILE A 1 120 ? 8.478 12.551 -20.446 1.00 96.88 120 ILE A O 1
ATOM 969 N N . PHE A 1 121 ? 8.156 11.496 -22.404 1.00 97.25 121 PHE A N 1
ATOM 970 C CA . PHE A 1 121 ? 9.407 11.913 -23.028 1.00 97.25 121 PHE A CA 1
ATOM 971 C C . PHE A 1 121 ? 9.250 11.945 -24.549 1.00 97.25 121 PHE A C 1
ATOM 973 O O . PHE A 1 121 ? 8.416 11.234 -25.111 1.00 97.25 121 PHE A O 1
ATOM 980 N N . LEU A 1 122 ? 10.050 12.783 -25.206 1.00 96.75 122 LEU A N 1
ATOM 981 C CA . LEU A 1 122 ? 10.161 12.804 -26.661 1.00 96.75 122 LEU A CA 1
ATOM 982 C C . LEU A 1 122 ? 11.059 11.646 -27.106 1.00 96.75 122 LEU A C 1
ATOM 984 O O . LEU A 1 122 ? 12.111 11.417 -26.510 1.00 96.75 122 LEU A O 1
ATOM 988 N N . ILE A 1 123 ? 10.643 10.927 -28.147 1.00 96.44 123 ILE A N 1
ATOM 989 C CA . ILE A 1 123 ? 11.424 9.851 -28.763 1.00 96.44 123 ILE A CA 1
ATOM 990 C C . ILE A 1 123 ? 12.019 10.349 -30.083 1.00 96.44 123 ILE A C 1
ATOM 992 O O . ILE A 1 123 ? 11.354 11.063 -30.836 1.00 96.44 123 ILE A O 1
ATOM 996 N N . ALA A 1 124 ? 13.281 10.013 -30.343 1.00 94.44 124 ALA A N 1
ATOM 997 C CA . ALA A 1 124 ? 13.928 10.323 -31.612 1.00 94.44 124 ALA A CA 1
ATOM 998 C C . ALA A 1 124 ? 13.352 9.454 -32.746 1.00 94.44 124 ALA A C 1
ATOM 1000 O O . ALA A 1 124 ? 12.731 8.418 -32.503 1.00 94.44 124 ALA A O 1
ATOM 1001 N N . SER A 1 125 ? 13.557 9.861 -34.002 1.00 96.62 125 SER A N 1
ATOM 1002 C CA . SER A 1 125 ? 13.222 9.000 -35.138 1.00 96.62 125 SER A CA 1
ATOM 1003 C C . SER A 1 125 ? 14.214 7.837 -35.237 1.00 96.62 125 SER A C 1
ATOM 1005 O O . SER A 1 125 ? 15.404 7.982 -34.952 1.00 96.62 125 SER A O 1
ATOM 1007 N N . ARG A 1 126 ? 13.736 6.682 -35.712 1.00 96.25 126 ARG A N 1
ATOM 1008 C CA . ARG A 1 126 ? 14.566 5.479 -35.884 1.00 96.25 126 ARG A CA 1
ATOM 1009 C C . ARG A 1 126 ? 15.734 5.695 -36.855 1.00 96.25 126 ARG A C 1
ATOM 1011 O O . ARG A 1 126 ? 16.790 5.092 -36.692 1.00 96.25 126 ARG A O 1
ATOM 1018 N N . GLU A 1 127 ? 15.556 6.564 -37.850 1.00 96.50 127 GLU A N 1
ATOM 1019 C CA . GLU A 1 127 ? 16.625 6.949 -38.778 1.00 96.50 127 GLU A CA 1
ATOM 1020 C C . GLU A 1 127 ? 17.758 7.681 -38.054 1.00 96.50 127 GLU A C 1
ATOM 1022 O O . GLU A 1 127 ? 18.925 7.357 -38.259 1.00 96.50 127 GLU A O 1
ATOM 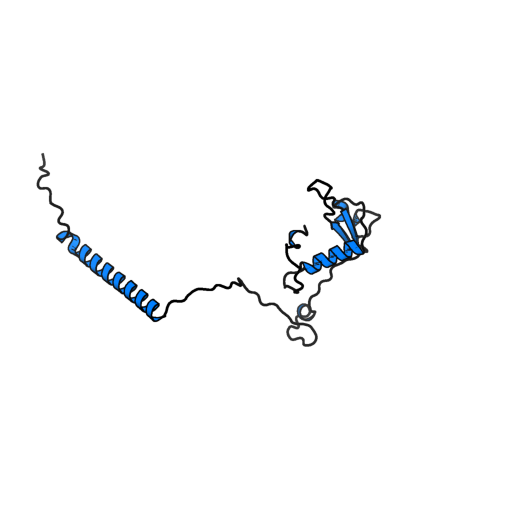1027 N N . LEU A 1 128 ? 17.428 8.611 -37.150 1.00 95.88 128 LEU A N 1
ATOM 1028 C CA . LEU A 1 128 ? 18.427 9.349 -36.380 1.00 95.88 128 LEU A CA 1
ATOM 1029 C C . LEU A 1 128 ? 19.187 8.429 -35.411 1.00 95.88 128 LEU A C 1
ATOM 1031 O O . LEU A 1 128 ? 20.410 8.530 -35.299 1.00 95.88 128 LEU A O 1
ATOM 1035 N N . GLU A 1 129 ? 18.494 7.496 -34.753 1.00 97.12 129 GLU A N 1
ATOM 1036 C CA . GLU A 1 129 ? 19.127 6.472 -33.905 1.00 97.12 129 GLU A CA 1
ATOM 1037 C C . GLU A 1 129 ? 20.119 5.610 -34.701 1.00 97.12 129 GLU A C 1
ATOM 1039 O O . GLU A 1 129 ? 21.231 5.341 -34.249 1.00 97.12 129 GLU A O 1
ATOM 1044 N N . PHE A 1 130 ? 19.756 5.218 -35.923 1.00 97.75 130 PHE A N 1
ATOM 1045 C CA . PHE A 1 130 ? 20.639 4.423 -36.769 1.00 97.75 130 PHE A CA 1
ATOM 1046 C C . PHE A 1 130 ? 21.851 5.220 -37.265 1.00 97.75 130 PHE A C 1
ATOM 1048 O O . PHE A 1 130 ? 22.978 4.730 -37.205 1.00 97.75 130 PHE A O 1
ATOM 1055 N N . VAL A 1 131 ? 21.645 6.463 -37.711 1.00 97.62 131 VAL A N 1
ATOM 1056 C CA . VAL A 1 131 ? 22.737 7.342 -38.155 1.00 97.62 131 VAL A CA 1
ATOM 1057 C C . VAL A 1 131 ? 23.724 7.589 -37.016 1.00 97.62 131 VAL A C 1
ATOM 1059 O O . VAL A 1 131 ? 24.929 7.443 -37.211 1.00 97.62 131 VAL A O 1
ATOM 1062 N N . THR A 1 132 ? 23.233 7.901 -35.814 1.00 97.56 132 THR A N 1
ATOM 1063 C CA . THR A 1 132 ? 24.092 8.123 -34.637 1.00 97.56 132 THR A CA 1
ATOM 1064 C C . THR A 1 132 ? 24.896 6.879 -34.257 1.00 97.56 132 THR A C 1
ATOM 1066 O O . THR A 1 132 ? 26.095 6.998 -33.996 1.00 97.56 132 THR A O 1
ATOM 1069 N N . LEU A 1 133 ? 24.295 5.685 -34.312 1.00 97.94 133 LEU A N 1
ATOM 1070 C CA . LEU A 1 133 ? 25.006 4.425 -34.082 1.00 97.94 133 LEU A CA 1
ATOM 1071 C C . LEU A 1 133 ? 26.105 4.179 -35.130 1.00 97.94 133 LEU A C 1
ATOM 1073 O O . LEU A 1 133 ? 27.237 3.861 -34.765 1.00 97.94 133 LEU A O 1
ATOM 1077 N N . MET A 1 134 ? 25.800 4.351 -36.421 1.00 97.94 134 MET A N 1
ATOM 1078 C CA . MET A 1 134 ? 26.761 4.110 -37.507 1.00 97.94 134 MET A CA 1
ATOM 1079 C C . MET A 1 134 ? 27.924 5.101 -37.483 1.00 97.94 134 MET A C 1
ATOM 1081 O O . MET A 1 134 ? 29.073 4.705 -37.671 1.00 97.94 134 MET A O 1
ATOM 1085 N N . VAL A 1 135 ? 27.650 6.377 -37.201 1.00 98.38 135 VAL A N 1
ATOM 1086 C CA . VAL A 1 135 ? 28.696 7.394 -37.026 1.00 98.38 135 VAL A CA 1
ATOM 1087 C C . VAL A 1 135 ? 29.573 7.058 -35.817 1.00 98.38 135 VAL A C 1
ATOM 1089 O O . VAL A 1 135 ? 30.799 7.108 -35.924 1.00 98.38 135 VAL A O 1
ATOM 1092 N N . GLY A 1 136 ? 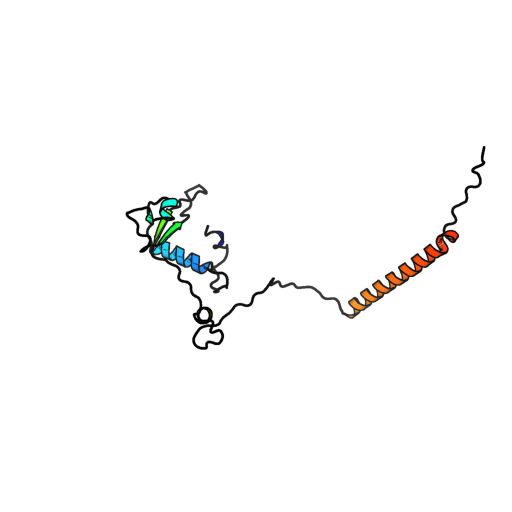28.969 6.647 -34.696 1.00 98.19 136 GLY A N 1
ATOM 1093 C CA . GLY A 1 136 ? 29.692 6.208 -33.500 1.00 98.19 136 GLY A CA 1
ATOM 1094 C C . GLY A 1 136 ? 30.595 4.993 -33.750 1.00 98.19 136 GLY A C 1
ATOM 1095 O O . GLY A 1 136 ? 31.739 4.959 -33.301 1.00 98.19 136 GLY A O 1
ATOM 1096 N N . PHE A 1 137 ? 30.128 4.008 -34.517 1.00 98.38 137 PHE A N 1
ATOM 1097 C CA . PHE A 1 137 ? 30.951 2.857 -34.893 1.00 98.38 137 PHE A CA 1
ATOM 1098 C C . PHE A 1 137 ? 32.060 3.235 -35.886 1.00 98.38 137 PHE A C 1
ATOM 1100 O O . PHE A 1 137 ? 33.202 2.796 -35.747 1.00 98.38 137 PHE A O 1
ATOM 1107 N N . GLY A 1 138 ? 31.752 4.095 -36.859 1.00 98.25 138 GLY A N 1
ATOM 1108 C CA . GLY A 1 138 ? 32.715 4.583 -37.842 1.00 98.25 138 GLY A CA 1
ATOM 1109 C C . GLY A 1 138 ? 33.885 5.328 -37.196 1.00 98.25 138 GLY A C 1
ATOM 1110 O O . GLY A 1 138 ? 35.039 5.023 -37.495 1.00 98.25 138 GLY A O 1
ATOM 1111 N N . ILE A 1 139 ? 33.611 6.247 -36.261 1.00 98.25 139 ILE A N 1
ATOM 1112 C CA . ILE A 1 139 ? 34.666 6.984 -35.547 1.00 98.25 139 ILE A CA 1
ATOM 1113 C C . ILE A 1 139 ? 35.500 6.060 -34.644 1.00 98.25 139 ILE A C 1
ATOM 1115 O O . ILE A 1 139 ? 36.710 6.250 -34.523 1.00 98.25 139 ILE A O 1
ATOM 1119 N N . LEU A 1 140 ? 34.893 5.022 -34.057 1.00 98.25 140 LEU A N 1
ATOM 1120 C CA . LEU A 1 140 ? 35.606 4.016 -33.267 1.00 98.25 140 LEU A CA 1
ATOM 1121 C C . LEU A 1 140 ? 36.601 3.219 -34.124 1.00 98.25 140 LEU A C 1
ATOM 1123 O O . LEU A 1 140 ? 37.774 3.134 -33.775 1.00 98.25 140 LEU A O 1
ATOM 1127 N N . VAL A 1 141 ? 36.166 2.665 -35.260 1.00 98.06 141 VAL A N 1
ATOM 1128 C CA . VAL A 1 141 ? 37.059 1.909 -36.158 1.00 98.06 141 VAL A CA 1
ATOM 1129 C C . VAL A 1 141 ? 38.144 2.814 -36.727 1.00 98.06 141 VAL A C 1
ATOM 1131 O O . VAL A 1 141 ? 39.311 2.428 -36.767 1.00 98.06 141 VAL A O 1
ATOM 1134 N N . PHE A 1 142 ? 37.775 4.030 -37.132 1.00 98.00 142 PHE A N 1
ATOM 1135 C CA . PHE A 1 142 ? 38.724 4.994 -37.668 1.00 98.00 142 PHE A CA 1
ATOM 1136 C C . PHE A 1 142 ? 39.784 5.378 -36.633 1.00 98.00 142 PHE A C 1
ATOM 1138 O O . PHE A 1 142 ? 40.973 5.309 -36.931 1.00 98.00 142 PHE A O 1
ATOM 1145 N N . SER A 1 143 ? 39.376 5.722 -35.408 1.00 97.94 143 SER A N 1
ATOM 1146 C CA . SER A 1 143 ? 40.317 6.041 -34.330 1.00 97.94 143 SER A CA 1
ATOM 1147 C C . SER A 1 143 ? 41.222 4.856 -33.996 1.00 97.94 143 SER A C 1
ATOM 1149 O O . SER A 1 143 ? 42.432 5.038 -33.956 1.00 97.94 143 SER A O 1
ATOM 1151 N N . LEU A 1 144 ? 40.688 3.636 -33.868 1.00 97.44 144 LEU A N 1
ATOM 1152 C CA . LEU A 1 144 ? 41.498 2.435 -33.637 1.00 97.44 144 LEU A CA 1
ATOM 1153 C C . LEU A 1 144 ? 42.513 2.194 -34.759 1.00 97.44 144 LEU A C 1
ATOM 1155 O O . LEU A 1 144 ? 43.676 1.916 -34.476 1.00 97.44 144 LEU A O 1
ATOM 1159 N N . ALA A 1 145 ? 42.098 2.330 -36.020 1.00 97.00 145 ALA A N 1
ATOM 1160 C CA . ALA A 1 145 ? 42.979 2.160 -37.170 1.00 97.00 145 ALA A CA 1
ATOM 1161 C C . ALA A 1 145 ? 44.083 3.227 -37.199 1.00 97.00 145 ALA A C 1
ATOM 1163 O O . ALA A 1 145 ? 45.257 2.896 -37.349 1.00 97.00 145 ALA A O 1
ATOM 1164 N N . VAL A 1 146 ? 43.727 4.500 -37.008 1.00 96.81 146 VAL A N 1
ATOM 1165 C CA . VAL A 1 146 ? 44.687 5.611 -36.968 1.00 96.81 146 VAL A CA 1
ATOM 1166 C C . VAL A 1 146 ? 45.664 5.437 -35.809 1.00 96.81 146 VAL A C 1
ATOM 1168 O O . VAL A 1 146 ? 46.872 5.511 -36.017 1.00 96.81 146 VAL A O 1
ATOM 1171 N N . THR A 1 147 ? 45.175 5.144 -34.605 1.00 96.69 147 THR A N 1
ATOM 1172 C CA . THR A 1 147 ? 46.020 4.897 -33.433 1.00 96.69 147 THR A CA 1
ATOM 1173 C C . THR A 1 147 ? 46.931 3.691 -33.640 1.00 96.69 147 THR A C 1
ATOM 1175 O O . THR A 1 147 ? 48.115 3.775 -33.322 1.00 96.69 147 THR A O 1
ATOM 1178 N N . TYR A 1 148 ? 46.431 2.595 -34.219 1.00 96.38 148 TYR A N 1
ATOM 1179 C CA . TYR A 1 148 ? 47.249 1.430 -34.555 1.00 96.38 148 TYR A CA 1
ATOM 1180 C C . TYR A 1 148 ? 48.366 1.790 -35.541 1.00 96.38 148 TYR A C 1
ATOM 1182 O O . TYR A 1 148 ? 49.523 1.448 -35.307 1.00 96.38 148 TYR A O 1
ATOM 1190 N N . CYS A 1 149 ? 48.046 2.530 -36.606 1.00 94.00 149 CYS A N 1
ATOM 1191 C CA . CYS A 1 149 ? 49.020 2.980 -37.598 1.00 94.00 149 CYS A CA 1
ATOM 1192 C C . CYS A 1 149 ? 50.075 3.923 -37.002 1.00 94.00 149 CYS A C 1
ATOM 1194 O O . CYS A 1 149 ? 51.261 3.756 -37.285 1.00 94.00 149 CYS A O 1
ATOM 1196 N N . ILE A 1 150 ? 49.665 4.885 -36.167 1.00 94.56 150 ILE A N 1
ATOM 1197 C CA . ILE A 1 150 ? 50.585 5.793 -35.468 1.00 94.56 150 ILE A CA 1
ATOM 1198 C C . ILE A 1 150 ? 51.507 4.995 -34.548 1.00 94.56 150 ILE A C 1
ATOM 1200 O O . ILE A 1 150 ? 52.714 5.196 -34.589 1.00 94.56 150 ILE A O 1
ATOM 1204 N N . ASN A 1 151 ? 50.964 4.056 -33.769 1.00 94.19 151 ASN A N 1
ATOM 1205 C CA . ASN A 1 151 ? 51.754 3.218 -32.871 1.00 94.19 151 ASN A CA 1
ATOM 1206 C C . ASN A 1 151 ? 52.748 2.332 -33.644 1.00 94.19 151 ASN A C 1
ATOM 1208 O O . ASN A 1 151 ? 53.925 2.270 -33.309 1.00 94.19 151 ASN A O 1
ATOM 1212 N N . ALA A 1 152 ? 52.311 1.710 -34.742 1.00 92.50 152 ALA A N 1
ATOM 1213 C CA . ALA A 1 152 ? 53.166 0.879 -35.591 1.00 92.50 152 ALA A CA 1
ATOM 1214 C C . ALA A 1 152 ? 54.293 1.667 -36.285 1.00 92.50 152 ALA A C 1
ATOM 1216 O O . ALA A 1 152 ? 55.288 1.081 -36.711 1.00 92.50 152 ALA A O 1
ATOM 1217 N N . LYS A 1 153 ? 54.134 2.986 -36.436 1.00 89.75 153 LYS A N 1
ATOM 1218 C CA . LYS A 1 153 ? 55.137 3.894 -37.011 1.00 89.75 153 LYS A CA 1
ATOM 1219 C C . LYS A 1 153 ? 55.709 4.867 -35.982 1.00 89.75 153 LYS A C 1
ATOM 1221 O O . LYS A 1 153 ? 56.335 5.846 -36.383 1.00 89.75 153 LYS A O 1
ATOM 1226 N N . ALA A 1 154 ? 55.542 4.596 -34.687 1.00 89.12 154 ALA A N 1
ATOM 1227 C CA . ALA A 1 154 ? 55.940 5.510 -33.623 1.00 89.12 154 ALA A CA 1
ATOM 1228 C C . ALA A 1 154 ? 57.441 5.826 -33.666 1.00 89.12 154 ALA A C 1
ATOM 1230 O O . ALA A 1 154 ? 57.796 6.990 -33.572 1.00 89.12 154 ALA A O 1
ATOM 1231 N N . ASP A 1 155 ? 58.306 4.844 -33.931 1.00 82.38 155 ASP A N 1
ATOM 1232 C CA . ASP A 1 155 ? 59.763 5.059 -33.997 1.00 82.38 155 ASP A CA 1
ATOM 1233 C C . ASP A 1 155 ? 60.205 5.957 -35.170 1.00 82.38 155 ASP A C 1
ATOM 1235 O O . ASP A 1 155 ? 61.263 6.581 -35.123 1.00 82.38 155 ASP A O 1
ATOM 1239 N N . VAL A 1 156 ? 59.400 6.023 -36.238 1.00 86.00 156 VAL A N 1
ATOM 1240 C CA . VAL A 1 156 ? 59.651 6.888 -37.407 1.00 86.00 156 VAL A CA 1
ATOM 1241 C C . VAL A 1 156 ? 59.017 8.264 -37.212 1.00 86.00 156 VAL A C 1
ATOM 1243 O O . VAL A 1 156 ? 59.597 9.274 -37.600 1.00 86.00 156 VAL A O 1
ATOM 1246 N N . LEU A 1 157 ? 57.812 8.304 -36.636 1.00 82.81 157 LEU A N 1
ATOM 1247 C CA . LEU A 1 157 ? 57.055 9.533 -36.384 1.00 82.81 157 LEU A CA 1
ATOM 1248 C C . LEU A 1 157 ? 57.631 10.332 -35.210 1.00 82.81 157 LEU A C 1
ATOM 1250 O O . LEU A 1 157 ? 57.615 11.560 -35.232 1.00 82.81 157 LEU A O 1
ATOM 1254 N N . PHE A 1 158 ? 58.166 9.641 -34.209 1.00 84.19 158 PHE A N 1
ATOM 1255 C CA . PHE A 1 158 ? 58.793 10.199 -33.022 1.00 84.19 158 PHE A CA 1
ATOM 1256 C C . PHE A 1 158 ? 60.262 9.779 -32.997 1.00 84.19 158 PHE A C 1
ATOM 1258 O O . PHE A 1 158 ? 60.689 8.943 -32.204 1.00 84.19 158 PHE A O 1
ATOM 1265 N N . ILE A 1 159 ? 61.057 10.380 -33.882 1.00 72.88 159 ILE A N 1
ATOM 1266 C CA . ILE A 1 159 ? 62.513 10.310 -33.768 1.00 72.88 159 ILE A CA 1
ATOM 1267 C C . ILE A 1 159 ? 62.880 11.098 -32.510 1.00 72.88 159 ILE A C 1
ATOM 1269 O O . ILE A 1 159 ? 62.864 12.330 -32.513 1.00 72.88 159 ILE A O 1
ATOM 1273 N N . ALA A 1 160 ? 63.202 10.397 -31.423 1.00 61.97 160 ALA A N 1
ATOM 1274 C CA . ALA A 1 160 ? 63.923 11.024 -30.328 1.00 61.97 160 ALA A CA 1
ATOM 1275 C C . ALA A 1 160 ? 65.239 11.561 -30.918 1.00 61.97 160 ALA A C 1
ATOM 1277 O O . ALA A 1 160 ? 65.966 10.783 -31.550 1.00 61.97 160 ALA A O 1
ATOM 1278 N N . PRO A 1 161 ? 65.568 12.857 -30.766 1.00 52.91 161 PRO A N 1
ATOM 1279 C CA . PRO A 1 161 ? 66.907 13.304 -31.084 1.00 52.91 161 PRO A CA 1
ATOM 1280 C C . PRO A 1 161 ? 67.837 12.478 -30.200 1.00 52.91 161 PRO A C 1
ATOM 1282 O O . PRO A 1 161 ? 67.797 12.580 -28.976 1.00 52.91 161 PRO A O 1
ATOM 1285 N N . ARG A 1 162 ? 68.638 11.603 -30.811 1.00 49.81 162 ARG A N 1
ATOM 1286 C CA . ARG A 1 162 ? 69.812 11.051 -30.143 1.00 49.81 162 ARG A CA 1
ATOM 1287 C C . ARG A 1 162 ? 70.656 12.267 -29.781 1.00 49.81 162 ARG A C 1
ATOM 1289 O O . ARG A 1 162 ? 71.249 12.857 -30.679 1.00 49.81 162 ARG A O 1
ATOM 1296 N N . GLU A 1 163 ? 70.670 12.665 -28.511 1.00 48.50 163 GLU A N 1
ATOM 1297 C CA . GLU A 1 163 ? 71.702 13.568 -28.011 1.00 48.50 163 GLU A CA 1
ATOM 1298 C C . GLU A 1 163 ? 73.057 12.928 -28.342 1.00 48.50 163 GLU A C 1
ATOM 1300 O O . GLU A 1 163 ? 73.343 11.813 -27.886 1.00 48.50 163 GLU A O 1
ATOM 1305 N N . PRO A 1 164 ? 73.890 13.562 -29.182 1.00 47.38 164 PRO A N 1
ATOM 1306 C CA . PRO A 1 164 ? 75.219 13.061 -29.438 1.00 47.38 164 PRO A CA 1
ATOM 1307 C C . PRO A 1 164 ? 76.118 13.563 -28.308 1.00 47.38 164 PRO A C 1
ATOM 1309 O O . PRO A 1 164 ? 76.588 14.695 -28.349 1.00 47.38 164 PRO A O 1
ATOM 1312 N N . GLY A 1 165 ? 76.370 12.718 -27.306 1.00 50.12 165 GLY A N 1
ATOM 1313 C CA . GLY A 1 165 ? 77.521 12.905 -26.420 1.00 50.12 165 GLY A CA 1
ATOM 1314 C C . GLY A 1 165 ? 77.269 12.721 -24.929 1.00 50.12 165 GLY A C 1
ATOM 1315 O O . GLY A 1 165 ? 77.392 13.671 -24.168 1.00 50.12 165 GLY A O 1
ATOM 1316 N N . ALA A 1 166 ? 77.071 11.480 -24.486 1.00 42.84 166 ALA A N 1
ATOM 1317 C CA . ALA A 1 166 ? 77.607 11.065 -23.192 1.00 42.84 166 ALA A CA 1
ATOM 1318 C C . ALA A 1 166 ? 78.940 10.354 -23.467 1.00 42.84 166 ALA A C 1
ATOM 1320 O O . ALA A 1 166 ? 78.984 9.156 -23.742 1.00 42.84 166 ALA A O 1
ATOM 1321 N N . VAL A 1 167 ? 80.019 11.141 -23.502 1.00 44.25 167 VAL A N 1
ATOM 1322 C CA . VAL A 1 167 ? 81.397 10.641 -23.535 1.00 44.25 167 VAL A CA 1
ATOM 1323 C C . VAL A 1 167 ? 81.702 10.050 -22.163 1.00 44.25 167 VAL A C 1
ATOM 1325 O O . VAL A 1 167 ? 81.538 10.711 -21.143 1.00 44.25 167 VAL A O 1
ATOM 1328 N N . SER A 1 168 ? 82.147 8.801 -22.155 1.00 37.41 168 SER A N 1
ATOM 1329 C CA . SER A 1 168 ? 82.839 8.172 -21.038 1.00 37.41 168 SER A CA 1
ATOM 1330 C C . SER A 1 168 ? 84.174 8.877 -20.770 1.00 37.41 168 SER A C 1
AT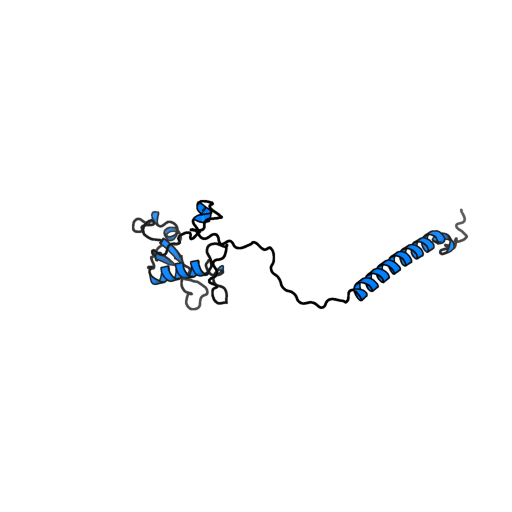OM 1332 O O . SER A 1 168 ? 85.040 8.828 -21.644 1.00 37.41 168 SER A O 1
ATOM 1334 N N . TYR A 1 169 ? 84.328 9.487 -19.592 1.00 38.78 169 TYR A N 1
ATOM 1335 C CA . TYR A 1 169 ? 85.515 9.453 -18.721 1.00 38.78 169 TYR A CA 1
ATOM 1336 C C . TYR A 1 169 ? 85.136 9.954 -17.325 1.00 38.78 169 TYR A C 1
ATOM 1338 O O . TYR A 1 169 ? 84.406 10.966 -17.249 1.00 38.78 169 TYR A O 1
#

Secondary structure (DSSP, 8-state):
-GGGT--SSPPP----SSSS-HHHHHHHHHHHHHH-EEE---HHHHH-GGGSTT--TTT-EEEEE--PBPTTSS-B--EEEEE---------HHHHTT-TT-SSS----PPP-S-----------HHHHHHHHHHHHHHHHHHHHHHHHHHHTHHHHS-----S-----

Radius of gyration: 37.77 Å; chains: 1; bounding box: 106×50×78 Å

Foldseek 3Di:
DLVVLDDPDDADPDCDPDPPHSVLVVVLVVQLVVAWDWDPDDPVCLVPVVVPPVDDVVQWHKDFDQADADVPDNHTDITIITHRRDDDDDDWVCVVVVVCVDPVIDNDDDDDDDDDDDDDDDDDDPVVVVVVVVVVVVVVVVVVVVVVVCVVCVCVVDVDPPPPDPDDD

InterPro domains:
  IPR008710 Nicastrin [PTHR21092] (5-158)

Sequence (169 aa):
DLRSYLGDGPLQHYIAVSSPTNTTYVVQYALANLTGRVVDLTREQCQDPSKVPSESKDLYEYAWVQGPLNSNETDRLPHCVRSTARLARALSPAFELRQWGSTEYSTWTESRWKDIRARIFLIASRELEFVTLMVGFGILVFSLAVTYCINAKADVLFIAPREPGAVSY